Protein AF-A0A434V155-F1 (afdb_monomer_lite)

pLDDT: mean 79.63, std 14.31, range [43.47, 97.06]

Sequence (174 aa):
VELHVERRVVGELTVDLNELIGATTFASDGRLVVAPVLTDPRFANPLSGYYWQVEDIATGSFERSRSLWDAKLLLPARSASGGLRTVEEFAGPGGELSIAVERTIIDAGGHSFRAIVAEDHRTVELSVGEYVRDLAPALLMLAAVLMAAFFIQITIGLAPLETLRVAVRNVIAQ

Secondary structure (DSSP, 8-state):
-HHHHHHHHHHHHHHHHHHHHHHEEE-TTS-EEE-S--S-GGGTSTT-SEEEEEEETTT--EEE-GGGTT------------S-EEEEEEE-TTS-EEEEEEEEEE-TTS-EEEEEEEEE---SHHHHHHHHHHHHHHHHHHHHHHHHHHHHHHHHHHHHHHHHHHHHHHHTT-

Foldseek 3Di:
DVVVVVVVVLVVQVVLLVLQVVQWDQDPVRDIDGHPDDPDCLLADACSQKWKKKAWPVPRDIDIGVNCPPHDDDAPDDDPDQDKDKDFQDQDPVRAGKIKIKGWDQDPVRTIMIIMIMGGPPPVPVVVVVVCVVCVVVVVVVVVVVVVVVVVCCVVVCVVVVVVVVVVVVVVVD

Radius of gyration: 31.08 Å; chains: 1; bounding box: 71×28×100 Å

Structure (mmCIF, N/CA/C/O backbone):
data_AF-A0A434V155-F1
#
_entry.id   AF-A0A434V155-F1
#
loop_
_atom_site.group_PDB
_atom_site.id
_atom_site.type_symbol
_atom_site.label_atom_id
_atom_site.labe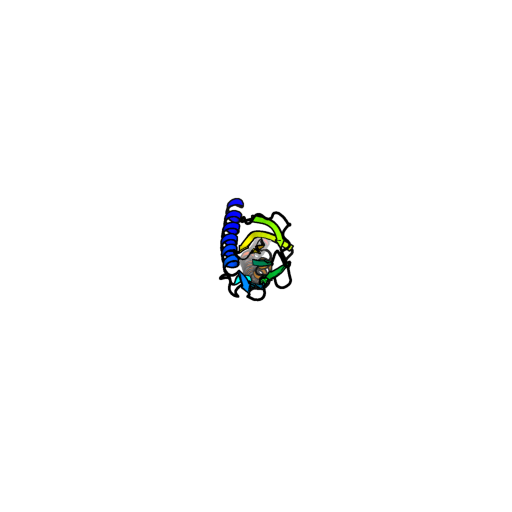l_alt_id
_atom_site.label_comp_id
_atom_site.label_asym_id
_atom_site.label_entity_id
_atom_site.label_seq_id
_atom_site.pdbx_PDB_ins_code
_atom_site.Cartn_x
_atom_site.Cartn_y
_atom_site.Cartn_z
_atom_site.occupancy
_atom_site.B_iso_or_equiv
_atom_site.auth_seq_id
_atom_site.auth_comp_id
_atom_site.auth_asym_id
_atom_site.auth_atom_id
_atom_site.pdbx_PDB_model_num
ATOM 1 N N . VAL A 1 1 ? 7.424 12.120 19.645 1.00 52.84 1 VAL A N 1
ATOM 2 C CA . VAL A 1 1 ? 7.134 10.680 19.435 1.00 52.84 1 VAL A CA 1
ATOM 3 C C . VAL A 1 1 ? 6.823 10.415 17.963 1.00 52.84 1 VAL A C 1
ATOM 5 O O . VAL A 1 1 ? 7.407 9.486 17.426 1.00 52.84 1 VAL A O 1
ATOM 8 N N . GLU A 1 2 ? 6.063 11.286 17.284 1.00 56.56 2 GLU A N 1
ATOM 9 C CA . GLU A 1 2 ? 5.756 11.207 15.835 1.00 56.56 2 GLU A CA 1
ATOM 10 C C . GLU A 1 2 ? 6.984 11.030 14.917 1.00 56.56 2 GLU A C 1
ATOM 12 O O . GLU A 1 2 ? 7.044 10.046 14.190 1.00 56.56 2 GLU A O 1
ATOM 17 N N . LEU A 1 3 ? 8.034 11.855 15.049 1.00 60.91 3 LEU A N 1
ATOM 18 C CA . LEU A 1 3 ? 9.251 11.767 14.209 1.00 60.91 3 LEU A CA 1
ATOM 19 C C . LEU A 1 3 ? 9.992 10.410 14.250 1.00 60.91 3 LEU A C 1
ATOM 21 O O . LEU A 1 3 ? 10.762 10.092 13.345 1.00 60.91 3 LEU A O 1
ATOM 25 N N . HIS A 1 4 ? 9.828 9.619 15.318 1.00 59.56 4 HIS A N 1
ATOM 26 C CA . HIS A 1 4 ? 10.453 8.291 15.413 1.00 59.56 4 HIS A CA 1
ATOM 27 C C . HIS A 1 4 ? 9.600 7.201 14.757 1.00 59.56 4 HIS A C 1
ATOM 29 O O . HIS A 1 4 ? 10.155 6.225 14.254 1.00 59.56 4 HIS A O 1
ATOM 35 N N . VAL A 1 5 ? 8.275 7.366 14.767 1.00 64.00 5 VAL A N 1
ATOM 36 C CA . VAL A 1 5 ? 7.333 6.428 14.143 1.00 64.00 5 VAL A CA 1
ATOM 37 C C . VAL A 1 5 ? 7.451 6.530 12.629 1.00 64.00 5 VAL A C 1
ATOM 39 O O . VAL A 1 5 ? 7.668 5.520 11.969 1.00 64.00 5 VAL A O 1
ATOM 42 N N . GLU A 1 6 ? 7.451 7.748 12.099 1.00 74.56 6 GLU A N 1
ATOM 43 C CA . GLU A 1 6 ? 7.603 8.007 10.667 1.00 74.56 6 GLU A CA 1
ATOM 44 C C . GLU A 1 6 ? 8.929 7.466 10.117 1.00 74.56 6 GLU A C 1
ATOM 46 O O . GLU A 1 6 ? 8.956 6.751 9.119 1.00 74.56 6 GLU A O 1
ATOM 51 N N . ARG A 1 7 ? 10.044 7.685 10.830 1.00 80.69 7 ARG A N 1
ATOM 52 C CA . ARG A 1 7 ? 11.349 7.138 10.426 1.00 80.69 7 ARG A CA 1
ATOM 53 C C . ARG A 1 7 ? 11.363 5.608 10.395 1.00 80.69 7 ARG A C 1
ATOM 55 O O . ARG A 1 7 ? 12.056 5.025 9.562 1.00 80.69 7 ARG A O 1
ATOM 62 N N . ARG A 1 8 ? 10.637 4.961 11.311 1.00 84.19 8 ARG A N 1
ATOM 63 C CA . ARG A 1 8 ? 10.500 3.502 11.326 1.00 84.19 8 ARG A CA 1
ATOM 64 C C . ARG A 1 8 ? 9.685 3.024 10.125 1.00 84.19 8 ARG A C 1
ATOM 66 O O . ARG A 1 8 ? 10.154 2.118 9.447 1.00 84.19 8 ARG A O 1
ATOM 73 N N . VAL A 1 9 ? 8.537 3.652 9.861 1.00 85.62 9 VAL A N 1
ATOM 74 C CA . VAL A 1 9 ? 7.659 3.336 8.720 1.00 85.62 9 VAL A CA 1
ATOM 75 C C . VAL A 1 9 ? 8.424 3.478 7.410 1.00 85.62 9 VAL A C 1
ATOM 77 O O . VAL A 1 9 ? 8.534 2.522 6.655 1.00 85.62 9 VAL A O 1
ATOM 80 N N . VAL A 1 10 ? 9.081 4.618 7.183 1.00 88.94 10 VAL A N 1
ATOM 81 C CA . VAL A 1 10 ? 9.905 4.833 5.982 1.00 88.94 10 VAL A CA 1
ATOM 82 C C . VAL A 1 10 ? 11.007 3.777 5.858 1.00 88.94 10 VAL A C 1
ATOM 84 O O . VAL A 1 10 ? 11.301 3.323 4.753 1.00 88.94 10 VAL A O 1
ATOM 87 N N . GLY A 1 11 ? 11.611 3.359 6.975 1.00 90.31 11 GLY A N 1
ATOM 88 C CA . GLY A 1 11 ? 12.603 2.285 6.997 1.00 90.31 11 GLY A CA 1
ATOM 89 C C . GLY A 1 11 ? 12.039 0.930 6.559 1.00 90.31 11 GLY A C 1
ATOM 90 O O . GLY A 1 11 ? 12.658 0.272 5.727 1.00 90.31 11 GLY A O 1
ATOM 91 N N . GLU A 1 12 ? 10.874 0.541 7.081 1.00 90.50 12 GLU A N 1
ATOM 92 C CA . GLU A 1 12 ? 10.159 -0.691 6.705 1.00 90.50 12 GLU A CA 1
ATOM 93 C C . GLU A 1 12 ? 9.766 -0.659 5.224 1.00 90.50 12 GLU A C 1
ATOM 95 O O . GLU A 1 12 ? 10.202 -1.516 4.457 1.00 90.50 12 GLU A O 1
ATOM 100 N N . LEU A 1 13 ? 9.109 0.418 4.784 1.00 91.50 13 LEU A N 1
ATOM 101 C CA . LEU A 1 13 ? 8.723 0.592 3.385 1.00 91.50 13 LEU A CA 1
ATOM 102 C C . LEU A 1 13 ? 9.933 0.579 2.441 1.00 91.50 13 LEU A C 1
ATOM 104 O O . LEU A 1 13 ? 9.837 0.114 1.309 1.00 91.50 13 LEU A O 1
ATOM 108 N N . THR A 1 14 ? 11.095 1.073 2.884 1.00 92.94 14 THR A N 1
ATOM 109 C CA . THR A 1 14 ? 12.332 1.022 2.088 1.00 92.94 14 THR A CA 1
ATOM 110 C C . THR A 1 14 ? 12.843 -0.410 1.919 1.00 92.94 14 THR A C 1
ATOM 112 O O . THR A 1 14 ? 13.387 -0.738 0.862 1.00 92.94 14 THR A O 1
ATOM 115 N N . VAL A 1 15 ? 12.695 -1.268 2.933 1.00 92.94 15 VAL A N 1
ATOM 116 C CA . VAL A 1 15 ? 13.039 -2.696 2.828 1.00 92.94 15 VAL A CA 1
ATOM 117 C C . VAL A 1 15 ? 12.120 -3.374 1.817 1.00 92.94 15 VAL A C 1
ATOM 119 O O . VAL A 1 15 ? 12.625 -3.979 0.869 1.00 92.94 15 VAL A O 1
ATOM 122 N N . ASP A 1 16 ? 10.810 -3.170 1.946 1.00 92.94 16 ASP A N 1
ATOM 123 C CA . ASP A 1 16 ? 9.808 -3.726 1.030 1.00 92.94 16 ASP A CA 1
ATOM 124 C C . ASP A 1 16 ? 10.012 -3.224 -0.406 1.00 92.94 16 ASP A C 1
ATOM 126 O O . ASP A 1 16 ? 9.904 -3.981 -1.370 1.00 92.94 16 ASP A O 1
ATOM 130 N N . LEU A 1 17 ? 10.384 -1.950 -0.570 1.00 93.44 17 LEU A N 1
ATOM 131 C CA . LEU A 1 17 ? 10.705 -1.370 -1.872 1.00 93.44 17 LEU A CA 1
ATOM 132 C C . LEU A 1 17 ? 11.921 -2.044 -2.513 1.00 93.44 17 LEU A C 1
ATOM 134 O O . LEU A 1 17 ? 11.919 -2.292 -3.717 1.00 93.44 17 LEU A O 1
ATOM 138 N N . ASN A 1 18 ? 12.968 -2.337 -1.740 1.00 93.19 18 ASN A N 1
ATOM 139 C CA . ASN A 1 18 ? 14.142 -3.029 -2.271 1.00 93.19 18 ASN A CA 1
ATOM 140 C C . ASN A 1 18 ? 13.808 -4.469 -2.678 1.00 93.19 18 ASN A C 1
ATOM 142 O O . ASN A 1 18 ? 14.311 -4.941 -3.700 1.00 93.19 18 ASN A O 1
ATOM 146 N N . GLU A 1 19 ? 12.942 -5.144 -1.922 1.00 93.06 19 GLU A N 1
ATOM 147 C CA . GLU A 1 19 ? 12.429 -6.461 -2.295 1.00 93.06 19 GLU A CA 1
ATOM 148 C C . GLU A 1 19 ? 11.612 -6.392 -3.592 1.00 93.06 19 GLU A C 1
ATOM 150 O O . GLU A 1 19 ? 11.865 -7.161 -4.520 1.00 93.06 19 GLU A O 1
ATOM 155 N N . LEU A 1 20 ? 10.712 -5.411 -3.710 1.00 94.25 20 LEU A N 1
ATOM 156 C CA . LEU A 1 20 ? 9.918 -5.163 -4.915 1.00 94.25 20 LEU A CA 1
ATOM 157 C C . LEU A 1 20 ? 10.795 -4.909 -6.140 1.00 94.25 20 LEU A C 1
ATOM 159 O O . LEU A 1 20 ? 10.549 -5.474 -7.205 1.00 94.25 20 LEU A O 1
ATOM 163 N N . ILE A 1 21 ? 11.835 -4.088 -5.992 1.00 92.94 21 ILE A N 1
ATOM 164 C CA . ILE A 1 21 ? 12.810 -3.827 -7.055 1.00 92.94 21 ILE A CA 1
ATOM 165 C C . ILE A 1 21 ? 13.500 -5.127 -7.476 1.00 92.94 21 ILE A C 1
ATOM 167 O O . ILE A 1 21 ? 13.615 -5.382 -8.671 1.00 92.94 21 ILE A O 1
ATOM 171 N N . GLY A 1 22 ? 13.925 -5.961 -6.521 1.00 91.88 22 GLY A N 1
ATOM 172 C CA . GLY A 1 22 ? 14.561 -7.251 -6.808 1.00 91.88 22 GLY A CA 1
ATOM 173 C C . GLY A 1 22 ? 13.620 -8.280 -7.444 1.00 91.88 22 GLY A C 1
ATOM 174 O O . GLY A 1 22 ? 14.066 -9.124 -8.218 1.00 91.88 22 GLY A O 1
ATOM 175 N N . ALA A 1 23 ? 12.322 -8.195 -7.149 1.00 92.25 23 ALA A N 1
ATOM 176 C CA . ALA A 1 23 ? 11.279 -9.038 -7.728 1.00 92.25 23 ALA A CA 1
ATOM 177 C C . ALA A 1 23 ? 10.787 -8.547 -9.102 1.00 92.25 23 ALA A C 1
ATOM 179 O O . ALA A 1 23 ? 10.059 -9.275 -9.781 1.00 92.25 23 ALA A O 1
ATOM 180 N N . THR A 1 24 ? 11.152 -7.329 -9.509 1.00 93.19 24 THR A N 1
ATOM 181 C CA . THR A 1 24 ? 10.725 -6.718 -10.771 1.00 93.19 24 THR A CA 1
ATOM 182 C C . THR A 1 24 ? 11.702 -7.053 -11.892 1.00 93.19 24 THR A C 1
ATOM 184 O O . THR A 1 24 ? 12.911 -6.866 -11.772 1.00 93.19 24 THR A O 1
ATOM 187 N N . THR A 1 25 ? 11.174 -7.500 -13.027 1.00 91.94 25 THR A N 1
A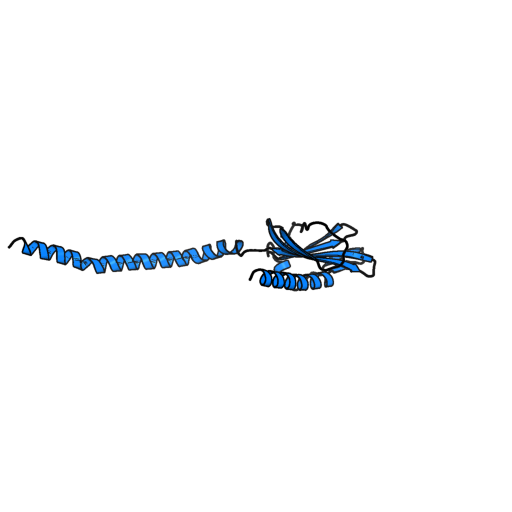TOM 188 C CA . THR A 1 25 ? 11.952 -7.778 -14.233 1.00 91.94 25 THR A CA 1
ATOM 189 C C . THR A 1 25 ? 11.170 -7.409 -15.491 1.00 91.94 25 THR A C 1
ATOM 191 O O . THR A 1 25 ? 9.952 -7.239 -15.456 1.00 91.94 25 THR A O 1
ATOM 194 N N . PHE A 1 26 ? 11.869 -7.300 -16.617 1.00 91.06 26 PHE A N 1
ATOM 195 C CA . PHE A 1 26 ? 11.244 -7.253 -17.932 1.00 91.06 26 PHE A CA 1
ATOM 196 C C . PHE A 1 26 ? 11.340 -8.643 -18.558 1.00 91.06 26 PHE A C 1
ATOM 198 O O . PHE A 1 26 ? 12.424 -9.216 -18.673 1.00 91.06 26 PHE A O 1
ATOM 205 N N . ALA A 1 27 ? 10.200 -9.203 -18.949 1.00 89.25 27 ALA A N 1
ATOM 206 C CA . ALA A 1 27 ? 10.160 -10.449 -19.698 1.00 89.25 27 ALA A CA 1
ATOM 207 C C . ALA A 1 27 ? 10.779 -10.265 -21.097 1.00 89.25 27 ALA A C 1
ATOM 209 O O . ALA A 1 27 ? 10.991 -9.150 -21.572 1.00 89.25 27 ALA A O 1
ATOM 210 N N . SER A 1 28 ? 11.062 -11.370 -21.794 1.00 86.25 28 SER A N 1
ATOM 211 C CA . SER A 1 28 ? 11.686 -11.344 -23.130 1.00 86.25 28 SER A CA 1
ATOM 212 C C . SER A 1 28 ? 10.859 -10.615 -24.197 1.00 86.25 28 SER A C 1
ATOM 214 O O . SER A 1 28 ? 11.388 -10.247 -25.240 1.00 86.25 28 SER A O 1
ATOM 216 N N . ASP A 1 29 ? 9.559 -10.442 -23.953 1.00 85.88 29 ASP A N 1
ATOM 217 C CA . ASP A 1 29 ? 8.622 -9.675 -24.780 1.00 85.88 29 ASP A CA 1
ATOM 218 C C . ASP A 1 29 ? 8.619 -8.166 -24.447 1.00 85.88 29 ASP A C 1
ATOM 220 O O . ASP A 1 29 ? 7.878 -7.405 -25.066 1.00 85.88 29 ASP A O 1
ATOM 224 N N . GLY A 1 30 ? 9.444 -7.727 -23.490 1.00 84.00 30 GLY A N 1
ATOM 225 C CA . GLY A 1 30 ? 9.528 -6.345 -23.021 1.00 84.00 30 GLY A CA 1
ATOM 226 C C . GLY A 1 30 ? 8.447 -5.962 -22.010 1.00 84.00 30 GLY A C 1
ATOM 227 O O . GLY A 1 30 ? 8.351 -4.792 -21.649 1.00 84.00 30 GLY A O 1
ATOM 228 N N . ARG A 1 31 ? 7.628 -6.910 -21.541 1.00 89.44 31 ARG A N 1
ATOM 229 C CA . ARG A 1 31 ? 6.595 -6.637 -20.537 1.00 89.44 31 ARG A CA 1
ATOM 230 C C . ARG A 1 31 ? 7.193 -6.577 -19.137 1.00 89.44 31 ARG A C 1
ATOM 232 O O . ARG A 1 31 ? 7.967 -7.451 -18.749 1.00 89.44 31 ARG A O 1
ATOM 239 N N . LEU A 1 32 ? 6.766 -5.583 -18.366 1.00 91.44 32 LEU A N 1
ATOM 240 C CA . LEU A 1 32 ? 7.055 -5.476 -16.941 1.00 91.44 32 LEU A CA 1
ATOM 241 C C . LEU A 1 32 ? 6.367 -6.614 -16.170 1.00 91.44 32 LEU A C 1
ATOM 243 O O . LEU A 1 32 ? 5.165 -6.819 -16.313 1.00 91.44 32 LEU A O 1
ATOM 247 N N . VAL A 1 33 ? 7.122 -7.353 -15.359 1.00 91.81 33 VAL A N 1
ATOM 248 C CA . VAL A 1 33 ? 6.616 -8.460 -14.539 1.00 91.81 33 VAL A CA 1
ATOM 249 C C . VAL A 1 33 ? 7.188 -8.351 -13.131 1.00 91.81 33 VAL A C 1
ATOM 251 O O . VAL A 1 33 ? 8.381 -8.115 -12.952 1.00 91.81 33 VAL A O 1
ATOM 254 N N . VAL A 1 34 ? 6.340 -8.570 -12.129 1.00 91.25 34 VAL A N 1
ATOM 255 C CA . VAL A 1 34 ? 6.742 -8.674 -10.721 1.00 91.25 34 VAL A CA 1
ATOM 256 C C . VAL A 1 34 ? 6.542 -10.116 -10.264 1.00 91.25 34 VAL A C 1
ATOM 258 O O . VAL A 1 34 ? 5.485 -10.706 -10.500 1.00 91.25 34 VAL A O 1
ATOM 261 N N . ALA A 1 35 ? 7.561 -10.710 -9.642 1.00 85.12 35 ALA A N 1
ATOM 262 C CA . ALA A 1 35 ? 7.483 -12.085 -9.165 1.00 85.12 35 ALA A CA 1
ATOM 263 C C . ALA A 1 35 ? 6.375 -12.249 -8.093 1.00 85.12 35 ALA A C 1
ATOM 265 O O . ALA A 1 35 ? 6.169 -11.343 -7.286 1.00 85.12 35 ALA A O 1
ATOM 266 N N . PRO A 1 36 ? 5.661 -13.395 -8.043 1.00 66.44 36 PRO A N 1
ATOM 267 C CA . PRO A 1 36 ? 4.385 -13.515 -7.319 1.00 66.44 36 PRO A CA 1
ATOM 268 C C . PRO A 1 36 ? 4.435 -13.405 -5.789 1.00 66.44 36 PRO A C 1
ATOM 270 O O . PRO A 1 36 ? 3.380 -13.411 -5.159 1.00 66.44 36 PRO A O 1
ATOM 273 N N . VAL A 1 37 ? 5.617 -13.361 -5.178 1.00 61.22 37 VAL A N 1
ATOM 274 C CA . VAL A 1 37 ? 5.771 -13.331 -3.722 1.00 61.22 37 VAL A CA 1
ATOM 275 C C . VAL A 1 37 ? 6.752 -12.230 -3.369 1.00 61.22 37 VAL A C 1
ATOM 277 O O . VAL A 1 37 ? 7.962 -12.418 -3.446 1.00 61.22 37 VAL A O 1
ATOM 280 N N . LEU A 1 38 ? 6.199 -11.090 -2.969 1.00 70.44 38 LEU A N 1
ATOM 281 C CA . LEU A 1 38 ? 6.823 -10.321 -1.901 1.00 70.44 38 LEU A CA 1
ATOM 282 C C . LEU A 1 38 ? 6.595 -11.089 -0.600 1.00 70.44 38 LEU A C 1
ATOM 284 O O . LEU A 1 38 ? 5.543 -11.709 -0.417 1.00 70.44 38 LEU A O 1
ATOM 288 N N . THR A 1 39 ? 7.578 -11.063 0.286 1.00 76.06 39 THR A N 1
ATOM 289 C CA . THR A 1 39 ? 7.595 -11.830 1.534 1.00 76.06 39 THR A CA 1
ATOM 290 C C . THR A 1 39 ? 6.453 -11.420 2.468 1.00 76.06 39 THR A C 1
ATOM 292 O O . THR A 1 39 ? 5.995 -12.231 3.275 1.00 76.06 39 THR A O 1
ATOM 295 N N . ASP A 1 40 ? 5.942 -10.194 2.331 1.00 82.50 40 ASP A N 1
ATOM 296 C CA . ASP A 1 40 ? 4.836 -9.686 3.132 1.00 82.50 40 ASP A CA 1
ATOM 297 C C . ASP A 1 40 ? 3.446 -10.099 2.582 1.00 82.50 40 ASP A C 1
ATOM 299 O O . ASP A 1 40 ? 3.009 -9.619 1.525 1.00 82.50 40 ASP A O 1
ATOM 303 N N . PRO A 1 41 ? 2.676 -10.935 3.312 1.00 83.56 41 PRO A N 1
ATOM 304 C CA . PRO A 1 41 ? 1.342 -11.363 2.895 1.00 83.56 41 PRO A CA 1
ATOM 305 C C . PRO A 1 41 ? 0.307 -10.227 2.870 1.00 83.56 41 PRO A C 1
ATOM 307 O O . PRO A 1 41 ? -0.748 -10.381 2.246 1.00 83.56 41 PRO A O 1
ATOM 310 N N . ARG A 1 42 ? 0.567 -9.076 3.510 1.00 85.00 42 ARG A N 1
ATOM 311 C CA . ARG A 1 42 ? -0.352 -7.922 3.518 1.00 85.00 42 ARG A CA 1
ATOM 312 C C . ARG A 1 42 ? -0.609 -7.395 2.105 1.00 85.00 42 ARG A C 1
ATOM 314 O O . ARG A 1 42 ? -1.709 -6.917 1.838 1.00 85.00 42 ARG A O 1
ATOM 321 N N . PHE A 1 43 ? 0.320 -7.572 1.165 1.00 88.06 43 PHE A N 1
ATOM 322 C CA . PHE A 1 43 ? 0.123 -7.188 -0.238 1.00 88.06 43 PHE A CA 1
ATOM 323 C C . PHE A 1 43 ? -0.870 -8.073 -1.006 1.00 88.06 43 PHE A C 1
ATOM 325 O O . PHE A 1 43 ? -1.378 -7.670 -2.059 1.00 88.06 43 PHE A O 1
ATOM 332 N N . ALA A 1 44 ? -1.157 -9.275 -0.499 1.00 85.75 44 ALA A N 1
ATOM 333 C CA . ALA A 1 44 ? -2.141 -10.182 -1.084 1.00 85.75 44 ALA A CA 1
ATOM 334 C C . ALA A 1 44 ? -3.566 -9.923 -0.567 1.00 85.75 44 ALA A C 1
ATOM 336 O O . ALA A 1 44 ? -4.533 -10.254 -1.253 1.00 85.75 44 ALA A O 1
ATOM 337 N N . ASN A 1 45 ? -3.697 -9.319 0.617 1.00 80.56 45 ASN A N 1
ATOM 338 C CA . ASN A 1 45 ? -4.977 -9.100 1.281 1.00 80.56 45 ASN A CA 1
ATOM 339 C C . ASN A 1 45 ? -5.637 -7.799 0.788 1.00 80.56 45 ASN A C 1
ATOM 341 O O . ASN A 1 45 ? -5.060 -6.724 0.971 1.00 80.56 45 ASN A O 1
ATOM 345 N N . PRO A 1 46 ? -6.843 -7.856 0.189 1.00 79.44 46 PRO A N 1
ATOM 346 C CA . PRO A 1 46 ? -7.602 -6.660 -0.172 1.00 79.44 46 PRO A CA 1
ATOM 347 C C . PRO A 1 46 ? -7.766 -5.720 1.023 1.00 79.44 46 PRO A C 1
ATOM 349 O O . PRO A 1 46 ? -8.053 -6.181 2.127 1.00 79.44 46 PRO A O 1
ATOM 352 N N . LEU A 1 47 ? -7.605 -4.410 0.797 1.00 71.12 47 LEU A N 1
ATOM 353 C CA . LEU A 1 47 ? -7.770 -3.383 1.834 1.00 71.12 47 LEU A CA 1
ATOM 354 C C . LEU A 1 47 ? -6.900 -3.636 3.078 1.00 71.12 47 LEU A C 1
ATOM 356 O O . LEU A 1 47 ? -7.330 -3.377 4.201 1.00 71.12 47 LEU A O 1
ATOM 360 N N . SER A 1 48 ? -5.680 -4.148 2.918 1.00 80.38 48 SER A N 1
ATOM 361 C CA . SER A 1 48 ? -4.748 -4.329 4.039 1.00 80.38 48 SER A CA 1
ATOM 362 C C . SER A 1 48 ? -4.171 -3.016 4.569 1.00 80.38 48 SER A C 1
ATOM 364 O O . SER A 1 48 ? -3.712 -2.981 5.709 1.00 80.38 48 SER A O 1
ATOM 366 N N . GLY A 1 49 ? -4.239 -1.937 3.783 1.00 84.19 49 GLY A N 1
ATOM 367 C CA . GLY A 1 49 ? -3.528 -0.692 4.061 1.00 84.19 49 GLY A CA 1
ATOM 368 C C . GLY A 1 49 ? -2.080 -0.706 3.571 1.00 84.19 49 GLY A C 1
ATOM 369 O O . GLY A 1 49 ? -1.394 0.280 3.775 1.00 84.19 49 GLY A O 1
ATOM 370 N N . TYR A 1 50 ? -1.617 -1.788 2.931 1.00 88.81 50 TYR A N 1
ATOM 371 C CA . TYR A 1 50 ? -0.263 -1.918 2.383 1.00 88.81 50 TYR A CA 1
ATOM 372 C C . TYR A 1 50 ? -0.347 -2.191 0.897 1.00 88.81 50 TYR A C 1
ATOM 374 O O . TYR A 1 50 ? -0.985 -3.161 0.476 1.00 88.81 50 TYR A O 1
ATOM 382 N N . TYR A 1 51 ? 0.314 -1.375 0.089 1.00 90.62 51 TYR A N 1
ATOM 383 C CA . TYR A 1 51 ? 0.194 -1.435 -1.360 1.00 90.62 51 TYR A CA 1
ATOM 384 C C . TYR A 1 51 ? 1.545 -1.312 -2.039 1.00 90.62 51 TYR A C 1
ATOM 386 O O . TYR A 1 51 ? 2.456 -0.655 -1.543 1.00 90.62 51 TYR A O 1
ATOM 394 N N . TRP A 1 52 ? 1.640 -1.889 -3.230 1.00 93.19 52 TRP A N 1
ATOM 395 C CA . TRP A 1 52 ? 2.744 -1.614 -4.132 1.00 93.19 52 TRP A CA 1
ATOM 396 C C . TRP A 1 52 ? 2.246 -1.438 -5.559 1.00 93.19 52 TRP A C 1
ATOM 398 O O . TRP A 1 52 ? 1.214 -1.986 -5.962 1.00 93.19 52 TRP A O 1
ATOM 408 N N . GLN A 1 53 ? 3.008 -0.667 -6.324 1.00 93.50 53 GLN A N 1
ATOM 409 C CA . GLN A 1 53 ? 2.799 -0.442 -7.744 1.00 93.50 53 GLN A CA 1
ATOM 410 C C . GLN A 1 53 ? 4.157 -0.307 -8.426 1.00 93.50 53 GLN A C 1
ATOM 412 O O . GLN A 1 53 ? 5.055 0.360 -7.911 1.00 93.50 53 GLN A O 1
ATOM 417 N N . VAL A 1 54 ? 4.294 -0.911 -9.598 1.00 93.50 54 VAL A N 1
ATOM 418 C CA . VAL A 1 54 ? 5.461 -0.739 -10.461 1.00 93.50 54 VAL A CA 1
ATOM 419 C C . VAL A 1 54 ? 4.981 -0.245 -11.811 1.00 93.50 54 VAL A C 1
ATOM 421 O O . VAL A 1 54 ? 4.084 -0.842 -12.389 1.00 93.50 54 VAL A O 1
ATOM 424 N N . GLU A 1 55 ? 5.552 0.846 -12.303 1.00 93.12 55 GLU A N 1
ATOM 425 C CA . GLU A 1 55 ? 5.175 1.477 -13.569 1.00 93.12 55 GLU A CA 1
ATOM 426 C C . GLU A 1 55 ? 6.379 1.510 -14.513 1.00 93.12 55 GLU A C 1
ATOM 428 O O . GLU A 1 55 ? 7.447 2.005 -14.153 1.00 93.12 55 GLU A O 1
ATOM 433 N N . ASP A 1 56 ? 6.216 0.983 -15.722 1.00 93.06 56 ASP A N 1
ATOM 434 C CA . ASP A 1 56 ? 7.167 1.143 -16.816 1.00 93.06 56 ASP A CA 1
ATOM 435 C C . ASP A 1 56 ? 7.095 2.588 -17.318 1.00 93.06 56 ASP A C 1
ATOM 437 O O . ASP A 1 56 ? 6.047 3.070 -17.752 1.00 93.06 56 ASP A O 1
ATOM 441 N N . ILE A 1 57 ? 8.227 3.284 -17.273 1.00 89.31 57 ILE A N 1
ATOM 442 C CA . ILE A 1 57 ? 8.312 4.705 -17.622 1.00 89.31 57 ILE A CA 1
ATOM 443 C C . ILE A 1 57 ? 8.199 4.919 -19.138 1.00 89.31 57 ILE A C 1
ATOM 445 O O . ILE A 1 57 ? 7.734 5.973 -19.573 1.00 89.31 57 ILE A O 1
ATOM 449 N N . ALA A 1 58 ? 8.609 3.943 -19.951 1.00 87.62 58 ALA A N 1
ATOM 450 C CA . ALA A 1 58 ? 8.580 4.050 -21.405 1.00 87.62 58 ALA A CA 1
ATOM 451 C C . ALA A 1 58 ? 7.178 3.794 -21.972 1.00 87.62 58 ALA A C 1
ATOM 453 O O . ALA A 1 58 ? 6.748 4.494 -22.890 1.00 87.62 58 ALA A O 1
ATOM 454 N N . THR A 1 59 ? 6.470 2.794 -21.439 1.00 87.94 59 THR A N 1
ATOM 455 C CA . THR A 1 59 ? 5.159 2.373 -21.966 1.00 87.94 59 THR A CA 1
ATOM 456 C C . THR A 1 59 ? 3.972 2.875 -21.146 1.00 87.94 59 THR A C 1
ATOM 458 O O . THR A 1 59 ? 2.851 2.895 -21.654 1.00 87.94 59 THR A O 1
ATOM 461 N N . GLY A 1 60 ? 4.184 3.262 -19.886 1.00 86.69 60 GLY A N 1
ATOM 462 C CA . GLY A 1 60 ? 3.114 3.562 -18.930 1.00 86.69 60 GLY A CA 1
ATOM 463 C C . GLY A 1 60 ? 2.340 2.324 -18.463 1.00 86.69 60 GLY A C 1
ATOM 464 O O . GLY A 1 60 ? 1.330 2.460 -17.767 1.00 86.69 60 GLY A O 1
ATOM 465 N N . SER A 1 61 ? 2.773 1.119 -18.855 1.00 90.44 61 SER A N 1
ATOM 466 C CA . SER A 1 61 ? 2.224 -0.123 -18.313 1.00 90.44 61 SER A CA 1
ATOM 467 C C . SER A 1 61 ? 2.588 -0.250 -16.837 1.00 90.44 61 SER A C 1
ATOM 469 O O . SER A 1 61 ? 3.606 0.276 -16.391 1.00 90.44 61 SER A O 1
ATOM 471 N N . PHE A 1 62 ? 1.741 -0.907 -16.051 1.00 92.19 62 PHE A N 1
ATOM 472 C CA . PHE A 1 62 ? 1.987 -1.046 -14.625 1.00 92.19 62 PHE A CA 1
ATOM 473 C C . PHE A 1 62 ? 1.506 -2.387 -14.092 1.00 92.19 62 PHE A C 1
ATOM 475 O O . PHE A 1 62 ? 0.512 -2.942 -14.558 1.00 92.19 62 PHE A O 1
ATOM 482 N N . GLU A 1 63 ? 2.206 -2.852 -13.068 1.00 92.88 63 GLU A N 1
ATOM 483 C CA . GLU A 1 63 ? 1.839 -3.980 -12.226 1.00 92.88 63 GLU A CA 1
ATOM 484 C C . GLU A 1 63 ? 1.525 -3.471 -10.821 1.00 92.88 63 GLU A C 1
ATOM 486 O O . GLU A 1 63 ? 2.018 -2.421 -10.391 1.00 92.88 63 GLU A O 1
ATOM 491 N N . ARG A 1 64 ? 0.672 -4.194 -10.096 1.00 92.12 64 ARG A N 1
ATOM 492 C CA . ARG A 1 64 ? 0.226 -3.774 -8.763 1.00 92.12 64 ARG A CA 1
ATOM 493 C C . ARG A 1 64 ? -0.112 -4.930 -7.844 1.00 92.12 64 ARG A C 1
ATOM 495 O O . ARG A 1 64 ? -0.459 -6.026 -8.290 1.00 92.12 64 ARG A O 1
ATOM 502 N N . SER A 1 65 ? -0.083 -4.635 -6.551 1.00 91.31 65 SER A N 1
ATOM 503 C CA . SER A 1 65 ? -0.491 -5.566 -5.508 1.00 91.31 65 SER A CA 1
ATOM 504 C C . SER A 1 65 ? -1.971 -5.939 -5.609 1.00 91.31 65 SER A C 1
ATOM 506 O O . SER A 1 65 ? -2.809 -5.161 -6.071 1.00 91.31 65 SER A O 1
ATOM 508 N N . ARG A 1 66 ? -2.326 -7.129 -5.108 1.00 88.44 66 ARG A N 1
ATOM 509 C CA . ARG A 1 66 ? -3.735 -7.542 -4.980 1.00 88.44 66 ARG A CA 1
ATOM 510 C C . ARG A 1 66 ? -4.478 -6.704 -3.945 1.00 88.44 66 ARG A C 1
ATOM 512 O O . ARG A 1 66 ? -5.671 -6.469 -4.113 1.00 88.44 66 ARG A O 1
ATOM 519 N N . SER A 1 67 ? -3.770 -6.208 -2.932 1.00 84.44 67 SER A N 1
ATOM 520 C CA . SER A 1 67 ? -4.308 -5.274 -1.943 1.00 84.44 67 SER A CA 1
ATOM 521 C C . SER A 1 67 ? -4.802 -3.959 -2.555 1.00 84.44 67 SER A C 1
ATOM 523 O O . SER A 1 67 ? -5.775 -3.402 -2.051 1.00 84.44 67 SER A O 1
ATOM 525 N N . LEU A 1 68 ? -4.191 -3.502 -3.661 1.00 85.69 68 LEU A N 1
ATOM 526 C CA . LEU A 1 68 ? -4.596 -2.300 -4.403 1.00 85.69 68 LEU A CA 1
ATOM 527 C C . LEU A 1 68 ? -5.858 -2.539 -5.263 1.00 85.69 68 LEU A C 1
ATOM 529 O O . LEU A 1 68 ? -6.487 -1.594 -5.725 1.00 85.69 68 LEU A O 1
ATOM 533 N N . TRP A 1 69 ? -6.253 -3.799 -5.458 1.00 81.62 69 TRP A N 1
ATOM 534 C CA . TRP A 1 69 ? -7.441 -4.267 -6.181 1.00 81.62 69 TRP A CA 1
ATOM 535 C C . TRP A 1 69 ? -7.667 -3.706 -7.583 1.00 81.62 69 TRP A C 1
ATOM 537 O O . TRP A 1 69 ? -7.224 -4.354 -8.508 1.00 81.62 69 TRP A O 1
ATOM 547 N N . ASP A 1 70 ? -8.312 -2.541 -7.760 1.00 79.62 70 ASP A N 1
ATOM 548 C CA . ASP A 1 70 ? -8.566 -1.792 -9.021 1.00 79.62 70 ASP A CA 1
ATOM 549 C C . ASP A 1 70 ? -8.122 -0.322 -8.913 1.00 79.62 70 ASP A C 1
ATOM 551 O O . ASP A 1 70 ? -8.240 0.453 -9.861 1.00 79.62 70 ASP A O 1
ATOM 555 N N . ALA A 1 71 ? -7.575 0.066 -7.761 1.00 82.19 71 ALA A N 1
ATOM 556 C CA . ALA A 1 71 ? -7.042 1.394 -7.535 1.00 82.19 71 ALA A CA 1
ATOM 557 C C . ALA A 1 71 ? -5.653 1.568 -8.170 1.00 82.19 71 ALA A C 1
ATOM 559 O O . ALA A 1 71 ? -4.957 0.601 -8.506 1.00 82.19 71 ALA A O 1
ATOM 560 N N . LYS A 1 72 ? -5.255 2.836 -8.311 1.00 85.44 72 LYS A N 1
ATOM 561 C CA . LYS A 1 72 ? -3.922 3.267 -8.742 1.00 85.44 72 LYS A CA 1
ATOM 562 C C . LYS A 1 72 ? -3.358 4.221 -7.693 1.00 85.44 72 LYS A C 1
ATOM 564 O O . LYS A 1 72 ? -4.068 5.113 -7.232 1.00 85.44 72 LYS A O 1
ATOM 569 N N . LEU A 1 73 ? -2.084 4.061 -7.350 1.00 84.88 73 LEU A N 1
ATOM 570 C CA . LEU A 1 73 ? -1.374 5.019 -6.508 1.00 84.88 73 LEU A CA 1
ATOM 571 C C . LEU A 1 73 ? -1.031 6.254 -7.352 1.00 84.88 73 LEU A C 1
ATOM 573 O O . LEU A 1 73 ? -0.194 6.197 -8.259 1.00 84.88 73 LEU A O 1
ATOM 577 N N . LEU A 1 74 ? -1.719 7.364 -7.077 1.00 81.50 74 LEU A N 1
ATOM 578 C CA . LEU A 1 74 ? -1.547 8.642 -7.770 1.00 81.50 74 LEU A CA 1
ATOM 579 C C . LEU A 1 74 ? -0.610 9.548 -6.969 1.00 81.50 74 LEU A C 1
ATOM 581 O O . LEU A 1 74 ? -1.043 10.423 -6.224 1.00 81.50 74 LEU A O 1
ATOM 585 N N . LEU A 1 75 ? 0.696 9.333 -7.120 1.00 77.75 75 LEU A N 1
ATOM 586 C CA . LEU A 1 75 ? 1.703 10.159 -6.455 1.00 77.75 75 LEU A CA 1
ATOM 587 C C . LEU A 1 75 ? 1.990 11.429 -7.280 1.00 77.75 75 LEU A C 1
ATOM 589 O O . LEU A 1 75 ? 2.084 11.340 -8.511 1.00 77.75 75 LEU A O 1
ATOM 593 N N . PRO A 1 76 ? 2.216 12.595 -6.640 1.00 69.50 76 PRO A N 1
ATOM 594 C CA . PRO A 1 76 ? 2.597 13.824 -7.333 1.00 69.50 76 PRO A CA 1
ATOM 595 C C . PRO A 1 76 ? 3.825 13.606 -8.226 1.00 69.50 76 PRO A C 1
ATOM 597 O O . PRO A 1 76 ? 4.871 13.138 -7.762 1.00 69.50 76 PRO A O 1
ATOM 600 N N . ALA A 1 77 ? 3.707 13.951 -9.509 1.00 59.72 77 ALA A N 1
ATOM 601 C CA . ALA A 1 77 ? 4.755 13.731 -10.500 1.00 59.72 77 ALA A CA 1
ATOM 602 C C . ALA A 1 77 ? 5.957 14.669 -10.271 1.00 59.72 77 ALA A C 1
ATOM 604 O O . ALA A 1 77 ? 5.823 15.880 -10.456 1.00 59.72 77 ALA A O 1
ATOM 605 N N . ARG A 1 78 ? 7.146 14.140 -9.915 1.00 61.69 78 ARG A N 1
ATOM 606 C CA . ARG A 1 78 ? 8.409 14.900 -10.032 1.00 61.69 78 ARG A CA 1
ATOM 607 C C . ARG A 1 78 ? 9.709 14.073 -10.009 1.00 61.69 78 ARG A C 1
ATOM 609 O O . ARG A 1 78 ? 9.910 13.232 -9.142 1.00 61.69 78 ARG A O 1
ATOM 616 N N . SER A 1 79 ? 10.611 14.520 -10.893 1.00 48.28 79 SER A N 1
ATOM 617 C CA . SER A 1 79 ? 12.061 14.307 -11.079 1.00 48.28 79 SER A CA 1
ATOM 618 C C . SER A 1 79 ? 12.580 12.907 -11.423 1.00 48.28 79 SER A C 1
ATOM 620 O O . SER A 1 79 ? 12.445 11.958 -10.663 1.00 48.28 79 SER A O 1
ATOM 622 N N . ALA A 1 80 ? 13.313 12.854 -12.540 1.00 53.16 80 ALA A N 1
ATOM 623 C CA . ALA A 1 80 ? 14.076 11.730 -13.089 1.00 53.16 80 ALA A CA 1
ATOM 624 C C . ALA A 1 80 ? 15.314 11.338 -12.248 1.00 53.16 80 ALA A C 1
ATOM 626 O O . ALA A 1 80 ? 16.329 10.890 -12.777 1.00 53.16 80 ALA A O 1
ATOM 627 N N . SER A 1 81 ? 15.277 11.563 -10.935 1.00 56.06 81 SER A N 1
ATOM 628 C CA . SER A 1 81 ? 16.344 11.149 -10.029 1.00 56.06 81 SER A CA 1
ATOM 629 C C . SER A 1 81 ? 16.080 9.714 -9.582 1.00 56.06 81 SER A C 1
ATOM 631 O O . SER A 1 81 ? 15.112 9.475 -8.868 1.00 56.06 81 SER A O 1
ATOM 633 N N . GLY A 1 82 ? 16.957 8.767 -9.928 1.00 65.94 82 GLY A N 1
ATOM 634 C CA . GLY A 1 82 ? 16.911 7.367 -9.457 1.00 65.94 82 GLY A CA 1
ATOM 635 C C . GLY A 1 82 ? 17.171 7.169 -7.949 1.00 65.94 82 GLY A C 1
ATOM 636 O O . GLY A 1 82 ? 17.565 6.088 -7.500 1.00 65.94 82 GLY A O 1
ATOM 637 N N . GLY A 1 83 ? 17.012 8.231 -7.156 1.00 79.69 83 GLY A N 1
ATOM 638 C CA . GLY A 1 83 ? 17.140 8.212 -5.704 1.00 79.69 83 GLY A CA 1
ATOM 639 C C . GLY A 1 83 ? 15.880 7.675 -5.031 1.00 79.69 83 GLY A C 1
ATOM 640 O O . GLY A 1 83 ? 14.793 7.725 -5.601 1.00 79.69 83 GLY A O 1
ATOM 641 N N . LEU A 1 84 ? 16.049 7.167 -3.808 1.00 85.25 84 LEU A N 1
ATOM 642 C CA . LEU A 1 84 ? 14.933 6.883 -2.910 1.00 85.25 84 LEU A CA 1
ATOM 643 C C . LEU A 1 84 ? 14.222 8.200 -2.583 1.00 85.25 84 LEU A C 1
ATOM 645 O O . LEU A 1 84 ? 14.873 9.167 -2.179 1.00 85.25 84 LEU A O 1
ATOM 649 N N . ARG A 1 85 ? 12.904 8.229 -2.746 1.00 87.38 85 ARG A N 1
ATOM 650 C CA . ARG A 1 85 ? 12.062 9.373 -2.406 1.00 87.38 85 ARG A CA 1
ATOM 651 C C . ARG A 1 85 ? 10.957 8.924 -1.468 1.00 87.38 85 ARG A C 1
ATOM 653 O O . ARG A 1 85 ? 10.240 7.982 -1.775 1.00 87.38 85 ARG A O 1
ATOM 660 N N . THR A 1 86 ? 10.794 9.651 -0.373 1.00 87.12 86 THR A N 1
ATOM 661 C CA . THR A 1 86 ? 9.624 9.545 0.496 1.00 87.12 86 THR A CA 1
ATOM 662 C C . THR A 1 86 ? 8.557 10.522 0.008 1.00 87.12 86 THR A C 1
ATOM 664 O O . THR A 1 86 ? 8.863 11.657 -0.369 1.00 87.12 86 THR A O 1
ATOM 667 N N . VAL A 1 87 ? 7.311 10.068 -0.036 1.00 83.12 87 VAL A N 1
ATOM 668 C CA . VAL A 1 87 ? 6.119 10.871 -0.289 1.00 83.12 87 VAL A CA 1
ATOM 669 C C . VAL A 1 87 ? 5.245 10.760 0.946 1.00 83.12 87 VAL A C 1
ATOM 671 O O . VAL A 1 87 ? 4.642 9.723 1.207 1.00 83.12 87 VAL A O 1
ATOM 674 N N . GLU A 1 88 ? 5.233 11.836 1.712 1.00 81.31 88 GLU A N 1
ATOM 675 C CA . GLU A 1 88 ? 4.412 11.986 2.906 1.00 81.31 88 GLU A CA 1
ATOM 676 C C . GLU A 1 88 ? 3.046 12.564 2.512 1.00 81.31 88 GLU A C 1
ATOM 678 O O . GLU A 1 88 ? 2.933 13.298 1.525 1.00 81.31 88 GLU A O 1
ATOM 683 N N . GLU A 1 89 ? 2.018 12.216 3.286 1.00 73.00 89 GLU A N 1
ATOM 684 C CA . GLU A 1 89 ? 0.695 12.852 3.258 1.00 73.00 89 GLU A CA 1
ATOM 685 C C . GLU A 1 89 ? 0.008 12.891 1.877 1.00 73.00 89 GLU A C 1
ATOM 687 O O . GLU A 1 89 ? -0.525 13.919 1.452 1.00 73.00 89 GLU A O 1
ATOM 692 N N . PHE A 1 90 ? -0.020 11.763 1.161 1.00 79.75 90 PHE A N 1
ATOM 693 C CA . PHE A 1 90 ? -0.866 11.631 -0.033 1.00 79.75 90 PHE A CA 1
ATOM 694 C C . PHE A 1 90 ? -2.152 10.862 0.284 1.00 79.75 90 PHE A C 1
ATOM 696 O O . PHE A 1 90 ? -2.208 10.111 1.252 1.00 79.75 90 PHE A O 1
ATOM 703 N N . ALA A 1 91 ? -3.192 11.057 -0.529 1.00 77.75 91 ALA A N 1
ATOM 704 C CA . ALA A 1 91 ? -4.439 10.314 -0.386 1.00 77.75 91 ALA A CA 1
ATOM 705 C C . ALA A 1 91 ? -4.289 8.902 -0.973 1.00 77.75 91 ALA A C 1
ATOM 707 O O . ALA A 1 91 ? -4.076 8.745 -2.183 1.00 77.75 91 ALA A O 1
ATOM 708 N N . GLY A 1 92 ? -4.404 7.890 -0.118 1.00 76.94 92 GLY A N 1
ATOM 709 C CA . GLY A 1 92 ? -4.416 6.486 -0.497 1.00 76.94 92 GLY A CA 1
ATOM 710 C C . GLY A 1 92 ? -5.700 6.064 -1.226 1.00 76.94 92 GLY A C 1
ATOM 711 O O . GLY A 1 92 ? -6.648 6.842 -1.359 1.00 76.94 92 GLY A O 1
ATOM 712 N N . PRO A 1 93 ? -5.767 4.807 -1.697 1.00 74.25 93 PRO A N 1
ATOM 713 C CA . PRO A 1 93 ? -6.933 4.244 -2.385 1.00 74.25 93 PRO A CA 1
ATOM 714 C C . PRO A 1 93 ? -8.256 4.337 -1.614 1.00 74.25 93 PRO A C 1
ATOM 716 O O . PRO A 1 93 ? -9.309 4.452 -2.239 1.00 74.25 93 PRO A O 1
ATOM 719 N N . GLY A 1 94 ? -8.211 4.263 -0.280 1.00 72.25 94 GLY A N 1
ATOM 720 C CA . GLY A 1 94 ? -9.382 4.412 0.591 1.00 72.25 94 GLY A CA 1
ATOM 721 C C . GLY A 1 94 ? -9.676 5.862 0.998 1.00 72.25 94 GLY A C 1
ATOM 722 O O . GLY A 1 94 ? -10.676 6.119 1.667 1.00 72.25 94 GLY A O 1
ATOM 723 N N . GLY A 1 95 ? -8.864 6.824 0.545 1.00 70.62 95 GLY A N 1
ATOM 724 C CA . GLY A 1 95 ? -8.980 8.241 0.890 1.00 70.62 95 GLY A CA 1
ATOM 725 C C . GLY A 1 95 ? -8.278 8.635 2.191 1.00 70.62 95 GLY A C 1
ATOM 726 O O . GLY A 1 95 ? -8.327 9.809 2.562 1.00 70.62 95 GLY A O 1
ATOM 727 N N . GLU A 1 96 ? -7.622 7.698 2.877 1.00 74.12 96 GLU A N 1
ATOM 728 C CA . GLU A 1 96 ? -6.803 7.983 4.053 1.00 74.12 96 GLU A CA 1
ATOM 729 C C . GLU A 1 96 ? -5.485 8.681 3.680 1.00 74.12 96 GLU A C 1
ATOM 731 O O . GLU A 1 96 ? -5.007 8.593 2.549 1.00 74.12 96 GLU A O 1
ATOM 736 N N . LEU A 1 97 ? -4.891 9.388 4.645 1.00 75.56 97 LEU A N 1
ATOM 737 C CA . LEU A 1 97 ? -3.506 9.846 4.535 1.00 75.56 97 LEU A CA 1
ATOM 738 C C . LEU A 1 97 ? -2.589 8.624 4.480 1.00 75.56 97 LEU A C 1
ATOM 740 O O . LEU A 1 97 ? -2.766 7.693 5.260 1.00 75.56 97 LEU A O 1
ATOM 744 N N . SER A 1 98 ? -1.597 8.643 3.602 1.00 82.50 98 SER A N 1
ATOM 745 C CA . SER A 1 98 ? -0.683 7.521 3.389 1.00 82.50 98 SER A CA 1
ATOM 746 C C . SER A 1 98 ? 0.752 8.025 3.249 1.00 82.50 98 SER A C 1
ATOM 748 O O . SER A 1 98 ? 0.995 9.152 2.803 1.00 82.50 98 SER A O 1
ATOM 750 N N . ILE A 1 99 ? 1.708 7.177 3.625 1.00 88.44 99 ILE A N 1
ATOM 751 C CA . ILE A 1 99 ? 3.137 7.377 3.366 1.00 88.44 99 ILE A CA 1
ATOM 752 C C . ILE A 1 99 ? 3.541 6.408 2.266 1.00 88.44 99 ILE A C 1
ATOM 754 O O . ILE A 1 99 ? 3.162 5.239 2.274 1.00 88.44 99 ILE A O 1
ATOM 758 N N . ALA A 1 100 ? 4.321 6.891 1.309 1.00 90.44 100 ALA A N 1
ATOM 759 C CA . ALA A 1 100 ? 4.914 6.060 0.281 1.00 90.44 100 ALA A CA 1
ATOM 760 C C . ALA A 1 100 ? 6.410 6.300 0.182 1.00 90.44 100 ALA A C 1
ATOM 762 O O . ALA A 1 100 ? 6.918 7.391 0.437 1.00 90.44 100 ALA A O 1
ATOM 763 N N . VAL A 1 101 ? 7.113 5.274 -0.264 1.00 91.81 101 VAL A N 1
ATOM 764 C CA . VAL A 1 101 ? 8.475 5.389 -0.762 1.00 91.81 101 VAL A CA 1
ATOM 765 C C . VAL A 1 101 ? 8.498 4.945 -2.209 1.00 91.81 101 VAL A C 1
ATOM 767 O O . VAL A 1 101 ? 7.814 4.004 -2.615 1.00 91.81 101 VAL A O 1
ATOM 770 N N . GLU A 1 102 ? 9.296 5.634 -3.004 1.00 92.19 102 GLU A N 1
ATOM 771 C CA . GLU A 1 102 ? 9.439 5.332 -4.412 1.00 92.19 102 GLU A CA 1
ATOM 772 C C . GLU A 1 102 ? 10.882 5.411 -4.868 1.00 92.19 102 GLU A C 1
ATOM 774 O O . GLU A 1 102 ? 11.715 6.131 -4.303 1.00 92.19 102 GLU A O 1
ATOM 779 N N . ARG A 1 103 ? 11.170 4.679 -5.940 1.00 91.75 103 ARG A N 1
ATOM 780 C CA . ARG A 1 103 ? 12.456 4.744 -6.615 1.00 91.75 103 ARG A CA 1
ATOM 781 C C . ARG A 1 103 ? 12.308 4.421 -8.088 1.00 91.75 103 ARG A C 1
ATOM 783 O O . ARG A 1 103 ? 11.595 3.499 -8.473 1.00 91.75 103 ARG A O 1
ATOM 790 N N . THR A 1 104 ? 13.030 5.179 -8.902 1.00 91.62 104 THR A N 1
ATOM 791 C CA . THR A 1 104 ? 13.191 4.878 -10.324 1.00 91.62 104 THR A CA 1
ATOM 792 C C . THR A 1 104 ? 14.458 4.062 -10.533 1.00 91.62 104 THR A C 1
ATOM 794 O O . THR A 1 104 ? 15.532 4.463 -10.078 1.00 91.62 104 THR A O 1
ATOM 797 N N . ILE A 1 105 ? 14.332 2.937 -11.228 1.00 90.56 105 ILE A N 1
ATOM 798 C CA . ILE A 1 105 ? 15.430 2.051 -11.605 1.00 90.56 105 ILE A CA 1
ATOM 799 C C . ILE A 1 105 ? 15.596 2.101 -13.116 1.00 90.56 105 ILE A C 1
ATOM 801 O O . ILE A 1 105 ? 14.614 2.084 -13.855 1.00 90.56 105 ILE A O 1
ATOM 805 N N . ILE A 1 106 ? 16.849 2.173 -13.557 1.00 89.44 106 ILE A N 1
ATOM 806 C CA . ILE A 1 106 ? 17.241 2.030 -14.956 1.00 89.44 106 ILE A CA 1
ATOM 807 C C . ILE A 1 106 ? 18.142 0.804 -15.012 1.00 89.44 106 ILE A C 1
ATOM 809 O O . ILE A 1 106 ? 19.180 0.771 -14.348 1.00 89.44 106 ILE A O 1
ATOM 813 N N . ASP A 1 107 ? 17.718 -0.210 -15.753 1.00 83.00 107 ASP A N 1
ATOM 814 C CA . ASP A 1 107 ? 18.498 -1.421 -15.967 1.00 83.00 107 ASP A CA 1
ATOM 815 C C . ASP A 1 107 ? 19.627 -1.174 -16.986 1.00 83.00 107 ASP A C 1
ATOM 817 O O . ASP A 1 107 ? 19.578 -0.242 -17.795 1.00 83.00 107 ASP A O 1
ATOM 821 N N . ALA A 1 108 ? 20.642 -2.037 -16.986 1.00 80.81 108 ALA A N 1
ATOM 822 C CA . ALA A 1 108 ? 21.742 -2.025 -17.944 1.00 80.81 108 ALA A CA 1
ATOM 823 C C . ALA A 1 108 ? 21.264 -2.138 -19.405 1.00 80.81 108 ALA A C 1
ATOM 825 O O . ALA A 1 108 ? 21.934 -1.632 -20.305 1.00 80.81 108 ALA A O 1
ATOM 826 N N . GLY A 1 109 ? 20.099 -2.756 -19.641 1.00 80.69 109 GLY A N 1
ATOM 827 C CA . GLY A 1 109 ? 19.445 -2.809 -20.953 1.00 80.69 109 GLY A CA 1
ATOM 828 C C . GLY A 1 109 ? 18.770 -1.504 -21.398 1.00 80.69 109 GLY A C 1
ATOM 829 O O . GLY A 1 109 ? 18.236 -1.449 -22.502 1.00 80.69 109 GLY A O 1
ATOM 830 N N . GLY A 1 110 ? 18.769 -0.455 -20.567 1.00 84.19 110 GLY A N 1
ATOM 831 C CA . GLY A 1 110 ? 18.118 0.829 -20.856 1.00 84.19 110 GLY A CA 1
ATOM 832 C C . GLY A 1 110 ? 16.617 0.865 -20.548 1.00 84.19 110 GLY A C 1
ATOM 833 O O . GLY A 1 110 ? 15.982 1.904 -20.727 1.00 84.19 110 GLY A O 1
ATOM 834 N N . HIS A 1 111 ? 16.047 -0.236 -20.054 1.00 89.00 111 HIS A N 1
ATOM 835 C CA . HIS A 1 111 ? 14.686 -0.257 -19.529 1.00 89.00 111 HIS A CA 1
ATOM 836 C C . HIS A 1 111 ? 14.607 0.527 -18.223 1.00 89.00 111 HIS A C 1
ATOM 838 O O . HIS A 1 111 ? 15.548 0.514 -17.430 1.00 89.00 111 HIS A O 1
ATOM 844 N N . SER A 1 112 ? 13.481 1.196 -17.980 1.00 90.88 112 SER A N 1
ATOM 845 C CA . SER A 1 112 ? 13.298 1.963 -16.751 1.00 90.88 112 SER A CA 1
ATOM 846 C C . SER A 1 112 ? 11.912 1.773 -16.163 1.00 90.88 112 SER 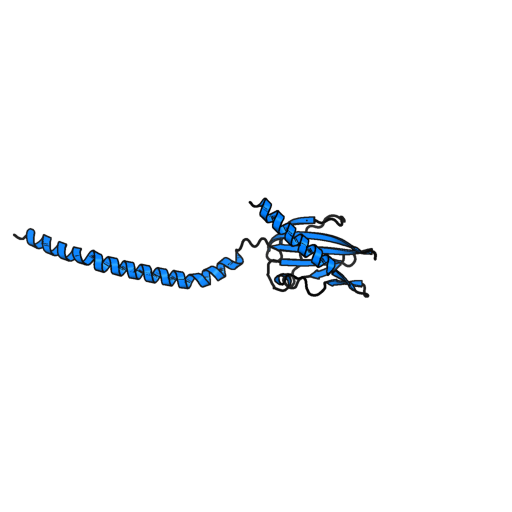A C 1
ATOM 848 O O . SER A 1 112 ? 10.912 1.782 -16.880 1.00 90.88 112 SER A O 1
ATOM 850 N N . PHE A 1 113 ? 11.864 1.596 -14.848 1.00 91.94 113 PHE A N 1
ATOM 851 C CA . PHE A 1 113 ? 10.624 1.430 -14.107 1.00 91.94 113 PHE A CA 1
ATOM 852 C C . PHE A 1 113 ? 10.656 2.233 -12.811 1.00 91.94 113 PHE A C 1
ATOM 854 O O . PHE A 1 113 ? 11.711 2.464 -12.216 1.00 91.94 113 PHE A O 1
ATOM 861 N N . ARG A 1 114 ? 9.477 2.649 -12.363 1.00 92.25 114 ARG A N 1
ATOM 862 C CA . ARG A 1 114 ? 9.246 3.300 -11.078 1.00 92.25 114 ARG A CA 1
ATOM 863 C C . ARG A 1 114 ? 8.568 2.305 -10.152 1.00 92.25 114 ARG A C 1
ATOM 865 O O . ARG A 1 114 ? 7.443 1.897 -10.416 1.00 92.25 114 ARG A O 1
ATOM 872 N N . ALA A 1 115 ? 9.246 1.937 -9.074 1.00 92.94 115 ALA A N 1
ATOM 873 C CA . ALA A 1 115 ? 8.691 1.118 -8.005 1.00 92.94 115 ALA A CA 1
ATOM 874 C C . ALA A 1 115 ? 8.182 2.021 -6.876 1.00 92.94 115 ALA A C 1
ATOM 876 O O . ALA A 1 115 ? 8.854 2.988 -6.507 1.00 92.94 115 ALA A O 1
ATOM 877 N N . ILE A 1 116 ? 6.998 1.712 -6.354 1.00 93.06 116 ILE A N 1
ATOM 878 C CA . ILE A 1 116 ? 6.312 2.455 -5.296 1.00 93.06 116 ILE A CA 1
ATOM 879 C C . ILE A 1 116 ? 5.798 1.441 -4.275 1.00 93.06 116 ILE A C 1
ATOM 881 O O . ILE A 1 116 ? 5.130 0.477 -4.653 1.00 93.06 116 ILE A O 1
ATOM 885 N N . VAL A 1 117 ? 6.066 1.689 -2.996 1.00 93.06 117 VAL A N 1
ATOM 886 C CA . VAL A 1 117 ? 5.449 0.980 -1.867 1.00 93.06 117 VAL A CA 1
ATOM 887 C C . VAL A 1 117 ? 4.796 2.013 -0.964 1.00 93.06 117 VAL A C 1
ATOM 889 O O . VAL A 1 117 ? 5.377 3.067 -0.711 1.00 93.06 117 VAL A O 1
ATOM 892 N N . ALA A 1 118 ? 3.579 1.730 -0.519 1.00 91.50 118 ALA A N 1
ATOM 893 C CA . ALA A 1 118 ? 2.768 2.635 0.274 1.00 91.50 118 ALA A CA 1
ATOM 894 C C . ALA A 1 118 ? 2.103 1.923 1.448 1.00 91.50 118 ALA A C 1
ATOM 896 O O . ALA A 1 118 ? 1.689 0.769 1.332 1.00 91.50 118 ALA A O 1
ATOM 897 N N . GLU A 1 119 ? 1.937 2.662 2.536 1.00 89.19 119 GLU A N 1
ATOM 898 C CA . GLU A 1 119 ? 1.148 2.280 3.697 1.00 8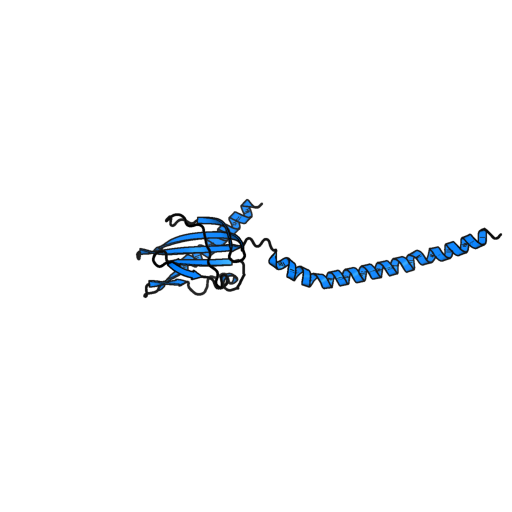9.19 119 GLU A CA 1
ATOM 899 C C . GLU A 1 119 ? 0.169 3.407 4.038 1.00 89.19 119 GLU A C 1
ATOM 901 O O . GLU A 1 119 ? 0.547 4.580 4.106 1.00 89.19 119 GLU A O 1
ATOM 906 N N . ASP A 1 120 ? -1.097 3.058 4.248 1.00 86.19 120 ASP A N 1
ATOM 907 C CA . ASP A 1 120 ? -2.083 3.985 4.793 1.00 86.19 120 ASP A CA 1
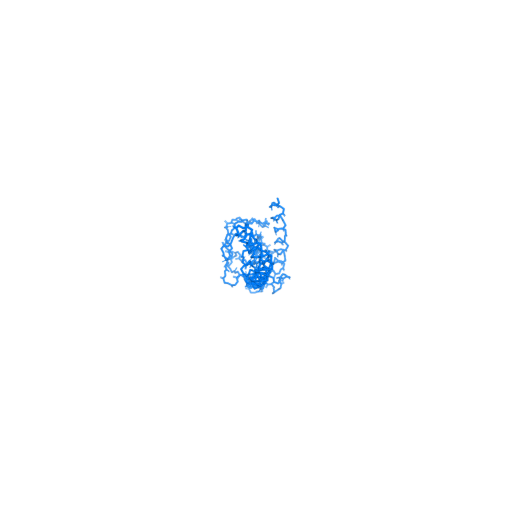ATOM 908 C C . ASP A 1 120 ? -1.750 4.258 6.262 1.00 86.19 120 ASP A C 1
ATOM 910 O O . ASP A 1 120 ? -1.568 3.325 7.049 1.00 86.19 120 ASP A O 1
ATOM 914 N N . HIS A 1 121 ? -1.777 5.530 6.668 1.00 71.81 121 HIS A N 1
ATOM 915 C CA . HIS A 1 121 ? -1.924 5.925 8.067 1.00 71.81 121 HIS A CA 1
ATOM 916 C C . HIS A 1 121 ? -3.326 5.518 8.529 1.00 71.81 121 HIS A C 1
ATOM 918 O O . HIS A 1 121 ? -4.218 6.330 8.775 1.00 71.81 121 HIS A O 1
ATOM 924 N N . ARG A 1 122 ? -3.545 4.215 8.675 1.00 57.88 122 ARG A N 1
ATOM 925 C CA . ARG A 1 122 ? -4.649 3.713 9.468 1.00 57.88 122 ARG A CA 1
ATOM 926 C C . ARG A 1 122 ? -4.343 4.099 10.900 1.00 57.88 122 ARG A C 1
ATOM 928 O O . ARG A 1 122 ? -3.690 3.357 11.630 1.00 57.88 122 ARG A O 1
ATOM 935 N N . THR A 1 123 ? -4.873 5.234 11.336 1.00 49.62 123 THR A N 1
ATOM 936 C CA . THR A 1 123 ? -5.054 5.537 12.759 1.00 49.62 123 THR A CA 1
ATOM 937 C C . THR A 1 123 ? -6.107 4.589 13.329 1.00 49.62 123 THR A C 1
ATOM 939 O O . THR A 1 123 ? -7.115 5.037 13.833 1.00 49.62 123 THR A O 1
ATOM 942 N N . VAL A 1 124 ? -5.946 3.267 13.186 1.00 46.72 124 VAL A N 1
ATOM 943 C CA . VAL A 1 124 ? -6.735 2.217 13.853 1.00 46.72 124 VAL A CA 1
ATOM 944 C C . VAL A 1 124 ? -8.269 2.425 13.785 1.00 46.72 124 VAL A C 1
ATOM 946 O O . VAL A 1 124 ? -9.011 1.835 14.556 1.00 46.72 124 VAL A O 1
ATOM 949 N N . GLU A 1 125 ? -8.808 3.231 12.867 1.00 47.62 125 GLU A N 1
ATOM 950 C CA . GLU A 1 125 ? -10.223 3.629 12.933 1.00 47.62 125 GLU A CA 1
ATOM 951 C C . GLU A 1 125 ? -11.142 2.537 12.375 1.00 47.62 125 GLU A C 1
ATOM 953 O O . GLU A 1 125 ? -12.250 2.338 12.872 1.00 47.62 125 GLU A O 1
ATOM 958 N N . LEU A 1 126 ? -10.646 1.720 11.441 1.00 43.47 126 LEU A N 1
ATOM 959 C CA . LEU A 1 126 ? -11.416 0.626 10.842 1.00 43.47 126 LEU A CA 1
ATOM 960 C C . LEU A 1 126 ? -11.464 -0.667 11.678 1.00 43.47 126 LEU A C 1
ATOM 962 O O . LEU A 1 126 ? -12.178 -1.591 11.304 1.00 43.47 126 LEU A O 1
ATOM 966 N N . SER A 1 127 ? -10.796 -0.742 12.835 1.00 49.44 127 SER A N 1
ATOM 967 C CA . SER A 1 127 ? -10.887 -1.913 13.735 1.00 49.44 127 SER A CA 1
ATOM 968 C C . SER A 1 127 ? -11.623 -1.639 15.046 1.00 49.44 127 SER A C 1
ATOM 970 O O . SER A 1 127 ? -11.974 -2.581 15.754 1.00 49.44 127 SER A O 1
ATOM 972 N N . VAL A 1 128 ? -11.925 -0.377 15.370 1.00 57.34 128 VAL A N 1
ATOM 973 C CA . VAL A 1 128 ? -12.694 -0.054 16.584 1.00 57.34 128 VAL A CA 1
ATOM 974 C C . VAL A 1 128 ? -14.142 -0.529 16.455 1.00 57.34 128 VAL A C 1
ATOM 976 O O . VAL A 1 128 ? -14.699 -1.023 17.428 1.00 57.34 128 VAL A O 1
ATOM 979 N N . GLY A 1 129 ? -14.753 -0.452 15.268 1.00 55.53 129 GLY A N 1
ATOM 980 C CA . GLY A 1 129 ? -16.153 -0.851 15.072 1.00 55.53 129 GLY A CA 1
ATOM 981 C C . GLY A 1 129 ? -16.416 -2.336 15.348 1.00 55.53 129 GLY A C 1
ATOM 982 O O . GLY A 1 129 ? -17.360 -2.677 16.062 1.00 55.53 129 GLY A O 1
ATOM 983 N N . GLU A 1 130 ? -15.563 -3.222 14.829 1.00 58.53 130 GLU A N 1
ATOM 984 C CA . GLU A 1 130 ? -15.681 -4.669 15.059 1.00 58.53 130 GLU A CA 1
ATOM 985 C C . GLU A 1 130 ? -15.296 -5.046 16.492 1.00 58.53 130 GLU A C 1
ATOM 987 O O . GLU A 1 130 ? -16.015 -5.804 17.140 1.00 58.53 130 GLU A O 1
ATOM 992 N N . TYR A 1 131 ? -14.246 -4.424 17.035 1.00 56.09 131 TYR A N 1
ATOM 993 C CA . TYR A 1 131 ? -13.838 -4.618 18.424 1.00 56.09 131 TYR A CA 1
ATOM 994 C C . TYR A 1 131 ? -14.935 -4.191 19.414 1.00 56.09 131 TYR A C 1
ATOM 996 O O . TYR A 1 131 ? -15.264 -4.925 20.343 1.00 56.09 131 TYR A O 1
ATOM 1004 N N . VAL A 1 132 ? -15.574 -3.035 19.198 1.00 72.12 132 VAL A N 1
ATOM 1005 C CA . VAL A 1 132 ? -16.684 -2.563 20.042 1.00 72.12 132 VAL A CA 1
ATOM 1006 C C . VAL A 1 132 ? -17.905 -3.472 19.911 1.00 72.12 132 VAL A C 1
ATOM 1008 O O . VAL A 1 132 ? -18.564 -3.726 20.919 1.00 72.12 132 VAL A O 1
ATOM 1011 N N . ARG A 1 133 ? -18.201 -4.005 18.717 1.00 73.69 133 ARG A N 1
ATOM 1012 C CA . ARG A 1 133 ? -19.302 -4.965 18.525 1.00 73.69 133 ARG A CA 1
ATOM 1013 C C . ARG A 1 133 ? -19.083 -6.250 19.325 1.00 73.69 133 ARG A C 1
ATOM 1015 O O . ARG A 1 133 ? -20.037 -6.748 19.921 1.00 73.69 133 ARG A O 1
ATOM 1022 N N . ASP A 1 134 ? -17.849 -6.738 19.381 1.00 76.94 134 ASP A N 1
ATOM 1023 C CA . ASP A 1 134 ? -17.499 -7.947 20.132 1.00 76.94 134 ASP A CA 1
ATOM 1024 C C . ASP A 1 134 ? -17.435 -7.692 21.652 1.00 76.94 134 ASP A C 1
ATOM 1026 O O . ASP A 1 134 ? -17.794 -8.565 22.445 1.00 76.94 134 ASP A O 1
ATOM 1030 N N . LEU A 1 135 ? -17.066 -6.477 22.086 1.00 86.50 135 LEU A N 1
ATOM 1031 C CA . LEU A 1 135 ? -17.061 -6.080 23.504 1.00 86.50 135 LEU A CA 1
ATOM 1032 C C . LEU A 1 135 ? -18.452 -5.718 24.050 1.00 86.50 135 LEU A C 1
ATOM 1034 O O . LEU A 1 135 ? -18.706 -5.888 25.247 1.00 86.50 135 LEU A O 1
ATOM 1038 N N . ALA A 1 136 ? -19.358 -5.222 23.204 1.00 90.31 136 ALA A N 1
ATOM 1039 C CA . ALA A 1 136 ? -20.701 -4.792 23.590 1.00 90.31 136 ALA A CA 1
ATOM 1040 C C . ALA A 1 136 ? -21.484 -5.833 24.420 1.00 90.31 136 ALA A C 1
ATOM 1042 O O . ALA A 1 136 ? -22.003 -5.456 25.476 1.00 90.31 136 ALA A O 1
ATOM 1043 N N . PRO A 1 137 ? -21.565 -7.127 24.037 1.00 91.12 137 PRO A N 1
ATOM 1044 C CA . PRO A 1 137 ? -22.286 -8.119 24.835 1.00 91.12 137 PRO A CA 1
ATOM 1045 C C . PRO A 1 137 ? -21.655 -8.350 26.215 1.00 91.12 137 PRO A C 1
ATOM 1047 O O . PRO A 1 137 ? -22.385 -8.480 27.198 1.00 91.12 137 PRO A O 1
ATOM 1050 N N . ALA A 1 138 ? -20.322 -8.338 26.327 1.00 91.56 138 ALA A N 1
ATOM 1051 C CA . ALA A 1 138 ? -19.634 -8.493 27.610 1.00 91.56 138 ALA A CA 1
ATOM 1052 C C . ALA A 1 138 ? -19.895 -7.298 28.547 1.00 91.56 138 ALA A C 1
ATOM 1054 O O . ALA A 1 138 ? -20.181 -7.486 29.731 1.00 91.56 138 ALA A O 1
ATOM 1055 N N . LEU A 1 139 ? -19.864 -6.071 28.013 1.00 92.75 139 LEU A N 1
ATOM 1056 C CA . LEU A 1 139 ? -20.168 -4.852 28.770 1.00 92.75 139 LEU A CA 1
ATOM 1057 C C . LEU A 1 139 ? -21.640 -4.782 29.194 1.00 92.75 139 LEU A C 1
ATOM 1059 O O . LEU A 1 139 ? -21.924 -4.403 30.329 1.00 92.75 139 LEU A O 1
ATOM 1063 N N . LEU A 1 140 ? -22.572 -5.186 28.325 1.00 95.50 140 LEU A N 1
ATOM 1064 C CA . LEU A 1 140 ? -23.997 -5.277 28.663 1.00 95.50 140 LEU A CA 1
ATOM 1065 C C . LEU A 1 140 ? -24.250 -6.308 29.765 1.00 95.50 140 LEU A C 1
ATOM 1067 O O . LEU A 1 140 ? -24.996 -6.032 30.705 1.00 95.50 140 LEU A O 1
ATOM 1071 N N . MET A 1 141 ? -23.601 -7.472 29.685 1.00 96.69 141 MET A N 1
ATOM 1072 C CA . MET A 1 141 ? -23.688 -8.499 30.722 1.00 96.69 141 MET A CA 1
ATOM 1073 C C . MET A 1 141 ? -23.145 -7.984 32.059 1.00 96.69 141 MET A C 1
ATOM 1075 O O . MET A 1 141 ? -23.798 -8.141 33.091 1.00 96.69 141 MET A O 1
ATOM 1079 N N . LEU A 1 142 ? -21.991 -7.314 32.046 1.00 96.38 142 LEU A N 1
ATOM 1080 C CA . LEU A 1 142 ? -21.411 -6.702 33.240 1.00 96.38 142 LEU A CA 1
ATOM 1081 C C . LEU A 1 142 ? -22.335 -5.631 33.837 1.00 96.38 142 LEU A C 1
ATOM 1083 O O . LEU A 1 142 ? -22.584 -5.639 35.043 1.00 96.38 142 LEU A O 1
ATOM 1087 N N . ALA A 1 143 ? -22.884 -4.744 33.004 1.00 95.81 143 ALA A N 1
ATOM 1088 C CA . ALA A 1 143 ? -23.830 -3.720 33.434 1.00 95.81 143 ALA A CA 1
ATOM 1089 C C . ALA A 1 143 ? -25.078 -4.339 34.082 1.00 95.81 143 ALA A C 1
ATOM 1091 O O . ALA A 1 143 ? -25.507 -3.883 35.142 1.00 95.81 143 ALA A O 1
ATOM 1092 N N . ALA A 1 144 ? -25.619 -5.416 33.504 1.00 96.69 144 ALA A N 1
ATOM 1093 C CA . ALA A 1 144 ? -26.762 -6.134 34.061 1.00 96.69 144 ALA A CA 1
ATOM 1094 C C . ALA A 1 144 ? -26.454 -6.741 35.442 1.00 96.69 144 ALA A C 1
ATOM 1096 O O . ALA A 1 144 ? -27.257 -6.598 36.367 1.00 96.69 144 ALA A O 1
ATOM 1097 N N . VAL A 1 145 ? -25.280 -7.362 35.609 1.00 97.06 145 VAL A N 1
ATOM 1098 C CA . VAL A 1 145 ? -24.835 -7.929 36.896 1.00 97.06 145 VAL A CA 1
ATOM 1099 C C . VAL A 1 145 ? -24.689 -6.839 37.959 1.00 97.06 145 VAL A C 1
ATOM 1101 O O . VAL A 1 145 ? -25.179 -7.003 39.078 1.00 97.06 145 VAL A O 1
ATOM 1104 N N . LEU A 1 146 ? -24.066 -5.710 37.615 1.00 95.88 146 LEU A N 1
ATOM 1105 C CA . LEU A 1 146 ? -23.901 -4.581 38.535 1.00 95.88 146 LEU A CA 1
ATOM 1106 C C . LEU A 1 146 ? -25.251 -3.984 38.942 1.00 95.88 146 LEU A C 1
ATOM 1108 O O . LEU A 1 146 ? -25.479 -3.723 40.122 1.00 95.88 146 LEU A O 1
ATOM 1112 N N . MET A 1 147 ? -26.167 -3.813 37.989 1.00 95.12 147 MET A N 1
ATOM 1113 C CA . MET A 1 147 ? -27.496 -3.268 38.260 1.00 95.12 147 MET A CA 1
ATOM 1114 C C . MET A 1 147 ? -28.305 -4.199 39.175 1.00 95.12 147 MET A C 1
ATOM 1116 O O . MET A 1 147 ? -28.909 -3.735 40.142 1.00 95.12 147 MET A O 1
ATOM 1120 N N . ALA A 1 148 ? -28.250 -5.515 38.943 1.00 93.19 148 ALA A N 1
ATOM 1121 C CA . ALA A 1 148 ? -28.865 -6.507 39.824 1.00 93.19 148 ALA A CA 1
ATOM 1122 C C . ALA A 1 148 ? -28.275 -6.461 41.245 1.00 93.19 148 ALA A C 1
ATOM 1124 O O . ALA A 1 148 ? -29.024 -6.461 42.224 1.00 93.19 148 ALA A O 1
ATOM 1125 N N . ALA A 1 149 ? -26.948 -6.354 41.368 1.00 93.44 149 ALA A N 1
ATOM 1126 C CA . ALA A 1 149 ? -26.280 -6.216 42.660 1.00 93.44 149 ALA A CA 1
ATOM 1127 C C . ALA A 1 149 ? -26.724 -4.946 43.407 1.00 93.44 149 ALA A C 1
ATOM 1129 O O . ALA A 1 149 ? -27.013 -5.020 44.601 1.00 93.44 149 ALA A O 1
ATOM 1130 N N . PHE A 1 150 ? -26.858 -3.810 42.713 1.00 90.69 150 PHE A N 1
ATOM 1131 C CA . PHE A 1 150 ? -27.384 -2.570 43.295 1.00 90.69 150 PHE A CA 1
ATOM 1132 C C . PHE A 1 150 ? -28.818 -2.730 43.817 1.00 90.69 150 PHE A C 1
ATOM 1134 O O . PHE A 1 150 ? -29.103 -2.322 44.942 1.00 90.69 150 PHE A O 1
ATOM 1141 N N . PHE A 1 151 ? -29.719 -3.357 43.053 1.00 88.38 151 PHE A N 1
ATOM 1142 C CA . PHE A 1 151 ? -31.091 -3.616 43.512 1.00 88.38 151 PHE A CA 1
ATOM 1143 C C . PHE A 1 151 ? -31.128 -4.496 44.770 1.00 88.38 151 PHE A C 1
ATOM 1145 O O . PHE A 1 151 ? -31.877 -4.208 45.708 1.00 88.38 151 PHE A O 1
ATOM 1152 N N . ILE A 1 152 ? -30.294 -5.537 44.824 1.00 86.94 152 ILE A N 1
ATOM 1153 C CA . ILE A 1 152 ? -30.164 -6.406 46.002 1.00 86.94 152 ILE A CA 1
ATOM 1154 C C . ILE A 1 152 ? -29.619 -5.615 47.203 1.00 86.94 152 ILE A C 1
ATOM 1156 O O . ILE A 1 152 ? -30.173 -5.698 48.298 1.00 86.94 152 ILE A O 1
ATOM 1160 N N . GLN A 1 153 ? -28.577 -4.801 47.006 1.00 83.75 153 GLN A N 1
ATOM 1161 C CA . GLN A 1 153 ? -28.002 -3.959 48.062 1.00 83.75 153 GLN A CA 1
ATOM 1162 C C . GLN A 1 153 ? -29.014 -2.953 48.623 1.00 83.75 153 GLN A C 1
ATOM 1164 O O . GLN A 1 153 ? -29.090 -2.784 49.836 1.00 83.75 153 GLN A O 1
ATOM 1169 N N . ILE A 1 154 ? -29.806 -2.308 47.761 1.00 84.12 154 ILE A N 1
ATOM 1170 C CA . ILE A 1 154 ? -30.835 -1.333 48.150 1.00 84.12 154 ILE A CA 1
ATOM 1171 C C . ILE A 1 154 ? -31.950 -2.023 48.939 1.00 84.12 154 ILE A C 1
ATOM 1173 O O . ILE A 1 154 ? -32.279 -1.588 50.036 1.00 84.12 154 ILE A O 1
ATOM 1177 N N . THR A 1 155 ? -32.516 -3.112 48.418 1.00 77.94 155 THR A N 1
ATOM 1178 C CA . THR A 1 155 ? -33.637 -3.812 49.073 1.00 77.94 155 THR A CA 1
ATOM 1179 C C . THR A 1 155 ? -33.250 -4.385 50.438 1.00 77.94 155 THR A C 1
ATOM 1181 O O . THR A 1 155 ? -33.983 -4.195 51.407 1.00 77.94 155 THR A O 1
ATOM 1184 N N . ILE A 1 156 ? -32.075 -5.008 50.554 1.00 77.44 156 ILE A N 1
ATOM 1185 C CA . ILE A 1 156 ? -31.569 -5.537 51.830 1.00 77.44 156 ILE A CA 1
ATOM 1186 C C . ILE A 1 156 ? -31.115 -4.400 52.761 1.00 77.44 156 ILE A C 1
ATOM 1188 O O . ILE A 1 156 ? -31.334 -4.465 53.970 1.00 77.44 156 ILE A O 1
ATOM 1192 N N . GLY A 1 157 ? -30.513 -3.340 52.215 1.00 69.06 157 GLY A N 1
ATOM 1193 C CA . GLY A 1 157 ? -29.980 -2.211 52.982 1.00 69.06 157 GLY A CA 1
ATOM 1194 C C . GLY A 1 157 ? -31.034 -1.228 53.503 1.00 69.06 157 GLY A C 1
ATOM 1195 O O . GLY A 1 157 ? -30.808 -0.601 54.535 1.00 69.06 157 GLY A O 1
ATOM 1196 N N . LEU A 1 158 ? -32.187 -1.097 52.834 1.00 63.62 158 LEU A N 1
ATOM 1197 C CA . LEU A 1 158 ? -33.295 -0.212 53.237 1.00 63.62 158 LEU A CA 1
ATOM 1198 C C . LEU A 1 158 ? -34.387 -0.919 54.052 1.00 63.62 158 LEU A C 1
ATOM 1200 O O . LEU A 1 158 ? -35.179 -0.236 54.701 1.00 63.62 158 LEU A O 1
ATOM 1204 N N . ALA A 1 159 ? -34.398 -2.255 54.100 1.00 60.44 159 ALA A N 1
ATOM 1205 C CA . ALA A 1 159 ? -35.295 -3.031 54.963 1.00 60.44 159 ALA A CA 1
ATOM 1206 C C . ALA A 1 159 ? -35.322 -2.592 56.456 1.00 60.44 159 ALA A C 1
ATOM 1208 O O . ALA A 1 159 ? -36.390 -2.659 57.067 1.00 60.44 159 ALA A O 1
ATOM 1209 N N . PRO A 1 160 ? -34.233 -2.082 57.077 1.00 57.34 160 PRO A N 1
ATOM 1210 C CA . PRO A 1 160 ? -34.273 -1.624 58.473 1.00 57.34 160 PRO A CA 1
ATOM 1211 C C . PRO A 1 160 ? -34.969 -0.265 58.684 1.00 57.34 160 PRO A C 1
ATOM 1213 O O . PRO A 1 160 ? -35.295 0.107 59.814 1.00 57.34 160 PRO A O 1
ATOM 1216 N N . LEU A 1 161 ? -35.182 0.521 57.622 1.00 54.50 161 LEU A N 1
ATOM 1217 C CA . LEU A 1 161 ? -35.762 1.865 57.744 1.00 54.50 161 LEU A CA 1
ATOM 1218 C C . LEU A 1 161 ? -37.285 1.829 57.908 1.00 54.50 161 LEU A C 1
ATOM 1220 O O . LEU A 1 161 ? -37.846 2.695 58.584 1.00 54.50 161 LEU A O 1
ATOM 1224 N N . GLU A 1 162 ? -37.956 0.801 57.384 1.00 58.41 162 GLU A N 1
ATOM 1225 C CA . GLU A 1 162 ? -39.377 0.563 57.667 1.00 58.41 162 GLU A CA 1
ATOM 1226 C C . GLU A 1 162 ? -39.613 0.174 59.131 1.00 58.41 162 GLU A C 1
ATOM 1228 O O . GLU A 1 162 ? -40.563 0.655 59.752 1.00 58.41 162 GLU A O 1
ATOM 1233 N N . THR A 1 163 ? -38.708 -0.604 59.732 1.00 55.91 163 THR A N 1
ATOM 1234 C CA . THR A 1 163 ? -38.793 -0.993 61.148 1.00 55.91 163 THR A CA 1
ATOM 1235 C C . THR A 1 163 ? -38.576 0.191 62.093 1.00 55.91 163 THR A C 1
ATOM 1237 O O . THR A 1 163 ? -39.273 0.304 63.103 1.00 55.91 163 THR A O 1
ATOM 1240 N N . LEU A 1 164 ? -37.702 1.141 61.741 1.00 56.81 164 LEU A N 1
ATOM 1241 C CA . LEU A 1 164 ? -37.541 2.392 62.496 1.00 56.81 164 LEU A CA 1
ATOM 1242 C C . LEU A 1 164 ? -38.766 3.315 62.384 1.00 56.81 164 LEU A C 1
ATOM 1244 O O . LEU A 1 164 ? -39.142 3.966 63.362 1.00 56.81 164 LEU A O 1
ATOM 1248 N N . ARG A 1 165 ? -39.440 3.341 61.226 1.00 58.59 165 ARG A N 1
ATOM 1249 C CA . ARG A 1 165 ? -40.640 4.170 61.013 1.00 58.59 165 ARG A CA 1
ATOM 1250 C C . ARG A 1 165 ? -41.828 3.716 61.862 1.00 58.59 165 ARG A C 1
ATOM 1252 O O . ARG A 1 165 ? -42.615 4.548 62.312 1.00 58.59 165 ARG A O 1
ATOM 1259 N N . VAL A 1 166 ? -41.938 2.412 62.115 1.00 58.88 166 VAL A N 1
ATOM 1260 C CA . VAL A 1 166 ? -42.954 1.843 63.012 1.00 58.88 166 VAL A CA 1
ATOM 1261 C C . VAL A 1 166 ? -42.607 2.106 64.484 1.00 58.88 166 VAL A C 1
ATOM 1263 O O . VAL A 1 166 ? -43.499 2.447 65.260 1.00 58.88 166 VAL A O 1
ATOM 1266 N N . ALA A 1 167 ? -41.325 2.048 64.867 1.00 58.41 167 ALA A N 1
ATOM 1267 C CA . ALA A 1 167 ? 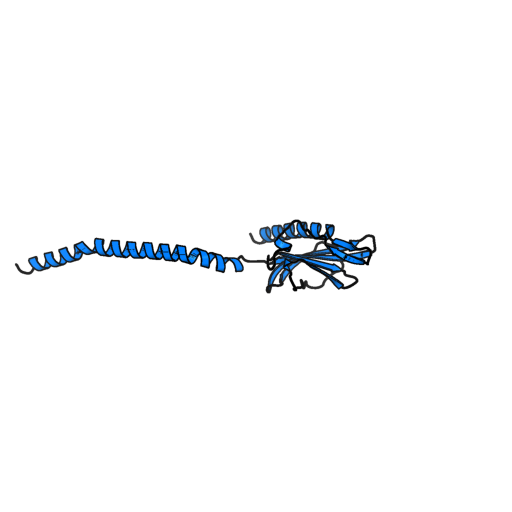-40.889 2.276 66.249 1.00 58.41 167 ALA A CA 1
ATOM 1268 C C . ALA A 1 167 ? -41.128 3.718 66.742 1.00 58.41 167 ALA A C 1
ATOM 1270 O O . ALA A 1 167 ? -41.574 3.913 67.872 1.00 58.41 167 ALA A O 1
ATOM 1271 N N . VAL A 1 168 ? -40.914 4.733 65.896 1.00 60.34 168 VAL A N 1
ATOM 1272 C CA . VAL A 1 168 ? -41.150 6.144 66.276 1.00 60.34 168 VAL A CA 1
ATOM 1273 C C . VAL A 1 168 ? -42.645 6.457 66.417 1.00 60.34 168 VAL A C 1
ATOM 1275 O O . VAL A 1 168 ? -43.037 7.263 67.260 1.00 60.34 168 VAL A O 1
ATOM 1278 N N . ARG A 1 169 ? -43.511 5.780 65.651 1.00 54.81 169 ARG A N 1
ATOM 1279 C CA . ARG A 1 169 ? -44.964 6.000 65.709 1.00 54.81 169 ARG A CA 1
ATOM 1280 C C . ARG A 1 169 ? -45.593 5.515 67.024 1.00 54.81 169 ARG A C 1
ATOM 1282 O O . ARG A 1 169 ? -46.612 6.066 67.423 1.00 54.81 169 ARG A O 1
ATOM 1289 N N . ASN A 1 170 ? -44.969 4.558 67.715 1.00 54.78 170 ASN A N 1
ATOM 1290 C CA . ASN A 1 170 ? -45.421 4.097 69.033 1.00 54.78 170 ASN A CA 1
ATOM 1291 C C . ASN A 1 170 ? -45.003 5.017 70.191 1.00 54.78 170 ASN A C 1
ATOM 1293 O O . ASN A 1 170 ? -45.645 4.982 71.231 1.00 54.78 170 ASN A O 1
ATOM 1297 N N . VAL A 1 171 ? -43.979 5.861 70.024 1.00 60.59 171 VAL A N 1
ATOM 1298 C CA . VAL A 1 171 ? -43.505 6.761 71.097 1.00 60.59 171 VAL A CA 1
ATOM 1299 C C . VAL A 1 171 ? -44.312 8.064 71.165 1.00 60.59 171 VAL A C 1
ATOM 1301 O O . VAL A 1 171 ? -44.359 8.698 72.207 1.00 60.59 171 VAL A O 1
ATOM 1304 N N . ILE A 1 172 ? -44.992 8.459 70.084 1.00 57.16 172 ILE A N 1
ATOM 1305 C CA . ILE A 1 172 ? -45.825 9.680 70.051 1.00 57.16 172 ILE A CA 1
ATOM 1306 C C . ILE A 1 172 ? -47.263 9.405 70.547 1.00 57.16 172 ILE A C 1
ATOM 1308 O O . ILE A 1 172 ? -48.040 10.331 70.759 1.00 57.16 172 ILE A O 1
ATOM 1312 N N . ALA A 1 173 ? -47.632 8.135 70.744 1.00 54.59 173 ALA A N 1
ATOM 1313 C CA . ALA A 1 173 ? -48.967 7.720 71.179 1.00 54.59 173 ALA A CA 1
ATOM 1314 C C . ALA A 1 173 ? -49.070 7.389 72.685 1.00 54.59 173 ALA A C 1
ATOM 1316 O O . ALA A 1 173 ? -50.099 6.860 73.107 1.00 54.59 173 ALA A O 1
ATOM 1317 N N . GLN A 1 174 ? -48.034 7.681 73.479 1.00 43.59 174 GLN A N 1
ATOM 1318 C CA . GLN A 1 174 ? -47.971 7.425 74.922 1.00 43.59 174 GLN A CA 1
ATOM 1319 C C . GLN A 1 174 ? -47.557 8.693 75.669 1.00 43.59 174 GLN A C 1
ATOM 1321 O O . GLN A 1 174 ? -48.102 8.910 76.773 1.00 43.59 174 GLN A O 1
#